Protein AF-A0A843W348-F1 (afdb_monomer_lite)

Secondary structure (DSSP, 8-state):
-------------SSSTTSTTSSTT-PPPP----PPPPPPP-HHHHHHHHHHHHHHHHHHHHHHHHHHHHHHHHHHHHHHHHHS-HHHHHHHHHH--SSHHHHHHHHHHHHHHHHHHHHHHHHHHHS---------------PPP-----------------------------------

Organism: Colocasia esculenta (NCBI:txid4460)

Sequence (180 aa):
MASRGRRGGAPAREDEARRDVWAEQQAPAPPGPVLPPPPPVDYGVFMQGLVQAMQMQAHTQAALQAQLEAQDERRKTKKFVMGLKPALRTRLVAFDPHMLDEALSAACRQEGEMEQYLEEKKASQKRPAATFQRQDKKKTVYQTPQRSMTTSGRRPYWRNIRTSMRCQRRPMDANTNPSV

Foldseek 3Di:
DDDDDDDDDDDPDDPPPPPPVPPPPPDPDDPDPPDPDDDDDPVVVVVVVVVVVVVVVVVVVVVVVVVVVLVVQQVVLVVVLVPDDPVLSVVLVVVSDSGNVVSVVSSVVVVVVVVVVVVVVVVVVPPDPPPPPPPPDDDDDDDDDDDDDDPPDDDDPPDDDPDDDPPPPDPPPPDDDDDD

Radius of gyration: 38.89 Å; chains: 1; bounding box: 99×73×90 Å

Structure (mmCIF, N/CA/C/O backbone):
data_AF-A0A843W348-F1
#
_entry.id   AF-A0A843W348-F1
#
loop_
_atom_site.group_PDB
_atom_site.id
_atom_site.type_symbol
_atom_site.label_atom_id
_atom_site.label_alt_id
_atom_site.label_comp_id
_atom_site.label_asym_id
_atom_site.label_entity_id
_atom_site.label_seq_id
_atom_site.pdbx_PDB_ins_code
_atom_site.Cartn_x
_atom_site.Cartn_y
_atom_site.Cartn_z
_atom_site.occupancy
_atom_site.B_iso_or_equiv
_atom_site.auth_seq_id
_atom_site.auth_comp_id
_atom_site.auth_asym_id
_atom_site.auth_atom_id
_atom_site.pdbx_PDB_model_num
ATOM 1 N N . MET A 1 1 ? 22.906 -19.939 20.287 1.00 52.56 1 MET A N 1
ATOM 2 C CA . MET A 1 1 ? 24.115 -20.494 19.645 1.00 52.56 1 MET A CA 1
ATOM 3 C C . MET A 1 1 ? 23.738 -21.812 18.993 1.00 52.56 1 MET A C 1
ATOM 5 O O . MET A 1 1 ? 23.472 -22.765 19.706 1.00 52.56 1 MET A O 1
ATOM 9 N N . ALA A 1 2 ? 23.605 -21.842 17.668 1.00 54.06 2 ALA A N 1
ATOM 10 C CA . ALA A 1 2 ? 23.312 -23.064 16.925 1.00 54.06 2 ALA A CA 1
ATOM 11 C C . ALA A 1 2 ? 24.277 -23.143 15.742 1.00 54.06 2 ALA A C 1
ATOM 13 O O . ALA A 1 2 ? 24.133 -22.434 14.748 1.00 54.06 2 ALA A O 1
ATOM 14 N N . SER A 1 3 ? 25.294 -23.978 15.918 1.00 59.09 3 SER A N 1
ATOM 15 C CA . SER A 1 3 ? 26.291 -24.354 14.928 1.00 59.09 3 SER A CA 1
ATOM 16 C C . SER A 1 3 ? 25.613 -25.066 13.758 1.00 59.09 3 SER A C 1
ATOM 18 O O . SER A 1 3 ? 24.987 -26.109 13.949 1.00 59.09 3 SER A O 1
ATOM 20 N N . ARG A 1 4 ? 25.744 -24.538 12.538 1.00 61.66 4 ARG A N 1
ATOM 21 C CA . ARG A 1 4 ? 25.451 -25.294 11.314 1.00 61.66 4 ARG A CA 1
ATOM 22 C C . ARG A 1 4 ? 26.709 -25.367 10.469 1.00 61.66 4 ARG A C 1
ATOM 24 O O . ARG A 1 4 ? 27.314 -24.357 10.124 1.00 61.66 4 ARG A O 1
ATOM 31 N N . GLY A 1 5 ? 27.125 -26.613 10.277 1.00 59.16 5 GLY A N 1
ATOM 32 C CA . GLY A 1 5 ? 28.427 -27.004 9.784 1.00 59.16 5 GLY A CA 1
ATOM 33 C C . GLY A 1 5 ? 28.639 -26.708 8.308 1.00 59.16 5 GLY A C 1
ATOM 34 O O . GLY A 1 5 ? 27.729 -26.776 7.485 1.00 59.16 5 GLY A O 1
ATOM 35 N N . ARG A 1 6 ? 29.909 -26.441 8.011 1.00 54.94 6 ARG A N 1
ATOM 36 C CA . ARG A 1 6 ? 30.509 -26.517 6.686 1.00 54.94 6 ARG A CA 1
ATOM 37 C C . ARG A 1 6 ? 30.486 -27.973 6.200 1.00 54.94 6 ARG A C 1
ATOM 39 O O . ARG A 1 6 ? 31.017 -28.851 6.872 1.00 54.94 6 ARG A O 1
ATOM 46 N N . ARG A 1 7 ? 29.938 -28.204 5.010 1.00 59.25 7 ARG A N 1
ATOM 47 C CA . ARG A 1 7 ? 30.374 -29.249 4.067 1.00 59.25 7 ARG A CA 1
ATOM 48 C C . ARG A 1 7 ? 30.745 -28.467 2.802 1.00 59.25 7 ARG A C 1
ATOM 50 O O . ARG A 1 7 ? 29.914 -27.708 2.330 1.00 59.25 7 ARG A O 1
ATOM 57 N N . GLY A 1 8 ? 31.974 -28.446 2.294 1.00 54.59 8 GLY A N 1
ATOM 58 C CA . GLY A 1 8 ? 32.978 -29.504 2.305 1.00 54.59 8 GLY A CA 1
ATOM 59 C C . GLY A 1 8 ? 32.621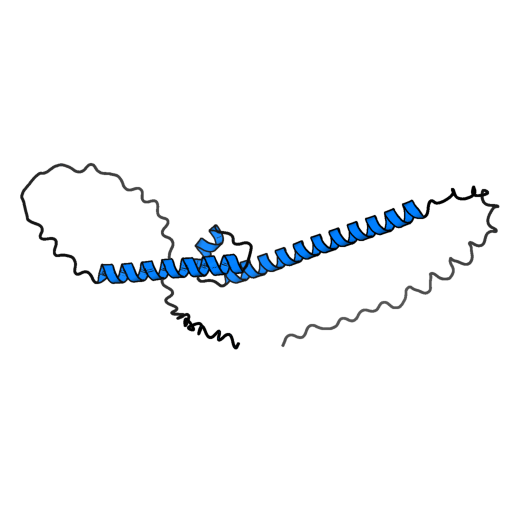 -30.500 1.209 1.00 54.59 8 GLY A C 1
ATOM 60 O O . GLY A 1 8 ? 31.971 -31.497 1.498 1.00 54.59 8 GLY A O 1
ATOM 61 N N . GLY A 1 9 ? 32.969 -30.180 -0.038 1.00 54.75 9 GLY A N 1
ATOM 62 C CA . GLY A 1 9 ? 32.680 -31.019 -1.199 1.00 54.75 9 GLY A CA 1
ATOM 63 C C . GLY A 1 9 ? 33.183 -30.384 -2.489 1.00 54.75 9 GLY A C 1
ATOM 64 O O . GLY A 1 9 ? 32.401 -29.819 -3.242 1.00 54.75 9 GLY A O 1
ATOM 65 N N . ALA A 1 10 ? 34.495 -30.444 -2.704 1.00 57.34 10 ALA A N 1
ATOM 66 C CA . ALA A 1 10 ? 35.102 -30.217 -4.008 1.00 57.34 10 ALA A CA 1
ATOM 67 C C . ALA A 1 10 ? 35.166 -31.555 -4.761 1.00 57.34 10 ALA A C 1
ATOM 69 O O . ALA A 1 10 ? 35.701 -32.513 -4.201 1.00 57.34 10 ALA A O 1
ATOM 70 N N . PRO A 1 11 ? 34.703 -31.630 -6.017 1.00 58.22 11 PRO A N 1
ATOM 71 C CA . PRO A 1 11 ? 35.215 -32.598 -6.969 1.00 58.22 11 PRO A CA 1
ATOM 72 C C . PRO A 1 11 ? 36.135 -31.876 -7.959 1.00 58.22 11 PRO A C 1
ATOM 74 O O . PRO A 1 11 ? 35.709 -31.344 -8.978 1.00 58.22 11 PRO A O 1
ATOM 77 N N . ALA A 1 12 ? 37.423 -31.846 -7.626 1.00 58.12 12 ALA A N 1
ATOM 78 C CA . ALA A 1 12 ? 38.488 -31.521 -8.562 1.00 58.12 12 ALA A CA 1
ATOM 79 C C . ALA A 1 12 ? 38.948 -32.827 -9.220 1.00 58.12 12 ALA A C 1
ATOM 81 O O . ALA A 1 12 ? 39.843 -33.464 -8.668 1.00 58.12 12 ALA A O 1
ATOM 82 N N . ARG A 1 13 ? 38.313 -33.281 -10.320 1.00 58.69 13 ARG A N 1
ATOM 83 C CA . ARG A 1 13 ? 38.908 -34.344 -11.165 1.00 58.69 13 ARG A CA 1
ATOM 84 C C . ARG A 1 13 ? 38.283 -34.666 -12.536 1.00 58.69 13 ARG A C 1
ATOM 86 O O . ARG A 1 13 ? 38.511 -35.766 -13.023 1.00 58.69 13 ARG A O 1
ATOM 93 N N . GLU A 1 14 ? 37.549 -33.764 -13.188 1.00 57.06 14 GLU A N 1
ATOM 94 C CA . GLU A 1 14 ? 36.945 -34.076 -14.508 1.00 57.06 14 GLU A CA 1
ATOM 95 C C . GLU A 1 14 ? 37.462 -33.226 -15.685 1.00 57.06 14 GLU A C 1
ATOM 97 O O . GLU A 1 14 ? 36.972 -33.366 -16.801 1.00 57.06 14 GLU A O 1
ATOM 102 N N . ASP A 1 15 ? 38.487 -32.390 -15.488 1.00 53.38 15 ASP A N 1
ATOM 103 C CA . ASP A 1 15 ? 38.934 -31.426 -16.515 1.00 53.38 15 ASP A CA 1
ATOM 104 C C . ASP A 1 15 ? 40.069 -31.924 -17.437 1.00 53.38 15 ASP A C 1
ATOM 106 O O . ASP A 1 15 ? 40.563 -31.186 -18.285 1.00 53.38 15 ASP A O 1
ATOM 110 N N . GLU A 1 16 ? 40.509 -33.179 -17.305 1.00 55.81 16 GLU A N 1
ATOM 111 C CA . GLU A 1 16 ? 41.681 -33.672 -18.056 1.00 55.81 16 GLU A CA 1
ATOM 112 C C . GLU A 1 16 ? 41.331 -34.509 -19.295 1.00 55.81 16 GLU A C 1
ATOM 114 O O . GLU A 1 16 ? 42.143 -34.618 -20.206 1.00 55.81 16 GLU A O 1
ATOM 119 N N . ALA A 1 17 ? 40.098 -35.009 -19.417 1.00 55.44 17 ALA A N 1
ATOM 120 C CA . ALA A 1 17 ? 39.685 -35.835 -20.561 1.00 55.44 17 ALA A CA 1
ATOM 121 C C . ALA A 1 17 ? 39.175 -35.030 -21.776 1.00 55.44 17 ALA A C 1
ATOM 123 O O . ALA A 1 17 ? 38.783 -35.610 -22.787 1.00 55.44 17 ALA A O 1
ATOM 124 N N . ARG A 1 18 ? 39.141 -33.691 -21.700 1.00 55.81 18 ARG A N 1
ATOM 125 C CA . ARG A 1 18 ? 38.550 -32.836 -22.749 1.00 55.81 18 ARG A CA 1
ATOM 126 C C . ARG A 1 18 ? 39.559 -32.224 -23.721 1.00 55.81 18 ARG A C 1
ATOM 128 O O . ARG A 1 18 ? 39.140 -31.559 -24.666 1.00 55.81 18 ARG A O 1
ATOM 135 N N . ARG A 1 19 ? 40.865 -32.423 -23.505 1.00 57.34 19 ARG A N 1
ATOM 136 C CA . ARG A 1 19 ? 41.917 -31.818 -24.342 1.00 57.34 19 ARG A CA 1
ATOM 137 C C . ARG A 1 19 ? 42.265 -32.619 -25.597 1.00 57.34 19 ARG A C 1
ATOM 139 O O . ARG A 1 19 ? 42.648 -32.004 -26.587 1.00 57.34 19 ARG A O 1
ATOM 146 N N . ASP A 1 20 ? 42.024 -33.926 -25.618 1.00 53.09 20 ASP A N 1
ATOM 147 C CA . ASP A 1 20 ? 42.465 -34.772 -26.740 1.00 53.09 20 ASP A CA 1
ATOM 148 C C . ASP A 1 20 ? 41.456 -34.864 -27.899 1.00 53.09 20 ASP A C 1
ATOM 150 O O . ASP A 1 20 ? 41.778 -35.378 -28.965 1.00 53.09 20 ASP A O 1
ATOM 154 N N . VAL A 1 21 ? 40.251 -34.296 -27.757 1.00 55.62 21 VAL A N 1
ATOM 155 C CA . VAL A 1 21 ? 39.226 -34.298 -28.827 1.00 55.62 21 VAL A CA 1
ATOM 156 C C . VAL A 1 21 ? 39.414 -33.140 -29.824 1.00 55.62 21 VAL A C 1
ATOM 158 O O . VAL A 1 21 ? 38.794 -33.116 -30.882 1.00 55.62 21 VAL A O 1
ATOM 161 N N . TRP A 1 22 ? 40.274 -32.162 -29.523 1.00 59.84 22 TRP A N 1
ATOM 162 C CA . TRP A 1 22 ? 40.470 -30.978 -30.376 1.00 59.84 22 TRP A CA 1
ATOM 163 C C . TRP A 1 22 ? 41.559 -31.126 -31.444 1.00 59.84 22 TRP A C 1
ATOM 165 O O . TRP A 1 22 ? 41.649 -30.281 -32.333 1.00 59.84 22 TRP A O 1
ATOM 175 N N . ALA A 1 23 ? 42.369 -32.186 -31.392 1.00 57.28 23 ALA A N 1
ATOM 176 C CA . ALA A 1 23 ? 43.456 -32.385 -32.350 1.00 57.28 23 ALA A CA 1
ATOM 177 C C . ALA A 1 23 ? 43.002 -33.053 -33.664 1.00 57.28 23 ALA A C 1
ATOM 179 O O . ALA A 1 23 ? 43.647 -32.870 -34.693 1.00 57.28 23 ALA A O 1
ATOM 180 N N . GLU A 1 24 ? 41.868 -33.760 -33.671 1.00 55.03 24 GLU A N 1
ATOM 181 C CA . GLU A 1 24 ? 41.428 -34.584 -34.810 1.00 55.03 24 GLU A CA 1
ATOM 182 C C . GLU A 1 24 ? 40.286 -33.948 -35.619 1.00 55.03 24 GLU A C 1
ATOM 184 O O . GLU A 1 24 ? 39.352 -34.609 -36.071 1.00 55.03 24 GLU A O 1
ATOM 189 N N . GLN A 1 25 ? 40.319 -32.622 -35.779 1.00 57.59 25 GLN A N 1
ATOM 190 C CA . GLN A 1 25 ? 39.334 -31.923 -36.615 1.00 57.59 25 GLN A CA 1
ATOM 191 C C . GLN A 1 25 ? 39.902 -30.750 -37.422 1.00 57.59 25 GLN A C 1
ATOM 193 O O . GLN A 1 25 ? 39.148 -29.946 -37.964 1.00 57.59 25 GLN A O 1
ATOM 198 N N . GLN A 1 26 ? 41.227 -30.683 -37.587 1.00 60.28 26 GLN A N 1
ATOM 199 C CA . GLN A 1 26 ? 41.849 -29.858 -38.627 1.00 60.28 26 GLN A CA 1
ATOM 200 C C . GLN A 1 26 ? 41.923 -30.639 -39.944 1.00 60.28 26 GLN A C 1
ATOM 202 O O . GLN A 1 26 ? 42.994 -30.954 -40.455 1.00 60.28 26 GLN A O 1
ATOM 207 N N . ALA A 1 27 ? 40.756 -30.956 -40.505 1.00 68.25 27 ALA A N 1
ATOM 208 C CA . ALA A 1 27 ? 40.664 -31.193 -41.938 1.00 68.25 27 ALA A CA 1
ATOM 209 C C . ALA A 1 27 ? 40.804 -29.835 -42.658 1.00 68.25 27 ALA A C 1
ATOM 211 O O . ALA A 1 27 ? 40.279 -28.834 -42.158 1.00 68.25 27 ALA A O 1
ATOM 212 N N . PRO A 1 28 ? 41.494 -29.755 -43.810 1.00 69.56 28 PRO A N 1
ATOM 213 C CA . PRO A 1 28 ? 41.544 -28.531 -44.601 1.00 69.56 28 PRO A CA 1
ATOM 214 C C . PRO A 1 28 ? 40.115 -28.115 -44.959 1.00 69.56 28 PRO A C 1
ATOM 216 O O . PRO A 1 28 ? 39.364 -28.897 -45.545 1.00 69.56 28 PRO A O 1
ATOM 219 N N . ALA A 1 29 ? 39.727 -26.905 -44.548 1.00 68.25 29 ALA A N 1
ATOM 220 C CA . ALA A 1 29 ? 38.386 -26.391 -44.776 1.00 68.25 29 ALA A CA 1
ATOM 221 C C . ALA A 1 29 ? 38.067 -26.458 -46.281 1.00 68.25 29 ALA A C 1
ATOM 223 O O . ALA A 1 29 ? 38.870 -25.971 -47.086 1.00 68.25 29 ALA A O 1
ATOM 224 N N . PRO A 1 30 ? 36.930 -27.057 -46.688 1.00 77.06 30 PRO A N 1
ATOM 225 C CA . PRO A 1 30 ? 36.501 -26.979 -48.075 1.00 77.06 30 PRO A CA 1
ATOM 226 C C . PRO A 1 30 ? 36.397 -25.498 -48.469 1.00 77.06 30 PRO A C 1
ATOM 228 O O . PRO A 1 30 ? 36.036 -24.683 -47.614 1.00 77.06 30 PRO A O 1
ATOM 231 N N . PRO A 1 31 ? 36.717 -25.122 -49.722 1.00 74.06 31 PRO A N 1
ATOM 232 C CA . PRO A 1 31 ? 36.562 -23.751 -50.191 1.00 74.06 31 PRO A CA 1
ATOM 233 C C . PRO A 1 31 ? 35.112 -23.326 -49.955 1.00 74.06 31 PRO A C 1
ATOM 235 O O . PRO A 1 31 ? 34.186 -23.814 -50.604 1.00 74.06 31 PRO A O 1
ATOM 238 N N . GLY A 1 32 ? 34.923 -22.496 -48.929 1.00 72.25 32 GLY A N 1
ATOM 239 C CA . GLY A 1 32 ? 33.607 -22.094 -48.469 1.00 72.25 32 GLY A CA 1
ATOM 240 C C . GLY A 1 32 ? 32.887 -21.300 -49.557 1.00 72.25 32 GLY A C 1
ATOM 241 O O . GLY A 1 32 ? 33.544 -20.619 -50.350 1.00 72.25 32 GLY A O 1
ATOM 242 N N . PRO A 1 33 ? 31.547 -21.372 -49.616 1.00 77.25 33 PRO A N 1
ATOM 243 C CA . PRO A 1 33 ? 30.770 -20.545 -50.526 1.00 77.25 33 PRO A CA 1
ATOM 244 C C . PRO A 1 33 ? 31.171 -19.079 -50.345 1.00 77.25 33 PRO A C 1
ATOM 246 O O . PRO A 1 33 ? 31.220 -18.575 -49.222 1.00 77.25 33 PRO A O 1
ATOM 249 N N . VAL A 1 34 ? 31.488 -18.419 -51.460 1.00 76.38 34 VAL A N 1
ATOM 250 C CA . VAL A 1 34 ? 31.827 -16.995 -51.501 1.00 76.38 34 VAL A CA 1
ATOM 251 C C . VAL A 1 34 ? 30.630 -16.232 -50.942 1.00 76.38 34 VAL A C 1
ATOM 253 O O . VAL A 1 34 ? 29.590 -16.130 -51.592 1.00 76.38 34 VAL A O 1
ATOM 256 N N . LEU A 1 35 ? 30.749 -15.773 -49.696 1.00 77.44 35 LEU A N 1
ATOM 257 C CA . LEU A 1 35 ? 29.701 -15.007 -49.036 1.00 77.44 35 LEU A CA 1
ATOM 258 C C . LEU A 1 35 ? 29.470 -13.718 -49.835 1.00 77.44 35 LEU A C 1
ATOM 260 O O . LEU A 1 35 ? 30.443 -13.028 -50.162 1.00 77.44 35 LEU A O 1
ATOM 264 N N . PRO A 1 36 ? 28.211 -13.386 -50.170 1.00 83.06 36 PRO A N 1
ATOM 265 C CA . PRO A 1 36 ? 27.909 -12.122 -50.819 1.00 83.06 36 PRO A CA 1
ATOM 266 C C . PRO A 1 36 ? 28.381 -10.959 -49.933 1.00 83.06 36 PRO A C 1
ATOM 268 O O . PRO A 1 36 ? 28.364 -11.080 -48.702 1.00 83.06 36 PRO A O 1
ATOM 271 N N . PRO A 1 37 ? 28.806 -9.833 -50.535 1.00 83.56 37 PRO A N 1
ATOM 272 C CA . PRO A 1 37 ? 29.199 -8.659 -49.772 1.00 83.56 37 PRO A CA 1
ATOM 273 C C . PRO A 1 37 ? 28.034 -8.225 -48.871 1.00 83.56 37 PRO A C 1
ATOM 275 O O . PRO A 1 37 ? 26.878 -8.264 -49.309 1.00 83.56 37 PRO A O 1
ATOM 278 N N . PRO A 1 38 ? 28.308 -7.842 -47.612 1.00 81.81 38 PRO A N 1
ATOM 279 C CA . PRO A 1 38 ? 27.259 -7.427 -46.699 1.00 81.81 38 PRO A CA 1
ATOM 280 C C . PRO A 1 38 ? 26.506 -6.225 -47.287 1.00 81.81 38 PRO A C 1
ATOM 282 O O . PRO A 1 38 ? 27.126 -5.354 -47.907 1.00 81.81 38 PRO A O 1
ATOM 285 N N . PRO A 1 39 ? 25.176 -6.164 -47.109 1.00 86.62 39 PRO A N 1
ATOM 286 C CA . PRO A 1 39 ? 24.404 -5.016 -47.553 1.00 86.62 39 PRO A CA 1
ATOM 287 C C . PRO A 1 39 ? 24.899 -3.740 -46.848 1.00 86.62 39 PRO A C 1
ATOM 289 O O . PRO A 1 39 ? 25.359 -3.814 -45.704 1.00 86.62 39 PRO A O 1
ATOM 292 N N . PRO A 1 40 ? 24.805 -2.567 -47.500 1.00 87.94 40 PRO A N 1
ATOM 293 C CA . PRO A 1 40 ? 25.156 -1.301 -46.871 1.00 87.94 40 PRO A CA 1
ATOM 294 C C . PRO A 1 40 ? 24.283 -1.088 -45.629 1.00 87.94 40 PRO A C 1
ATOM 296 O O . PRO A 1 40 ? 23.054 -1.095 -45.706 1.00 87.94 40 PRO A O 1
ATOM 299 N N . VAL A 1 41 ? 24.929 -0.938 -44.474 1.00 88.06 41 VAL A N 1
ATOM 300 C CA . VAL A 1 41 ? 24.252 -0.722 -43.193 1.00 88.06 41 VAL A CA 1
ATOM 301 C C . VAL A 1 41 ? 23.993 0.771 -43.025 1.00 88.06 41 VAL A C 1
ATOM 303 O O . VAL A 1 41 ? 24.929 1.570 -43.038 1.00 88.06 41 VAL A O 1
ATOM 306 N N . ASP A 1 42 ? 22.730 1.152 -42.833 1.00 92.31 42 ASP A N 1
ATOM 307 C CA . ASP A 1 42 ? 22.383 2.504 -42.400 1.00 92.31 42 ASP A CA 1
ATOM 308 C C . ASP A 1 42 ? 22.651 2.635 -40.894 1.00 92.31 42 ASP A C 1
ATOM 310 O O . ASP A 1 42 ? 21.861 2.219 -40.038 1.00 92.31 42 ASP A O 1
ATOM 314 N N . TYR A 1 43 ? 23.813 3.200 -40.571 1.00 91.69 43 TYR A N 1
ATOM 315 C CA . TYR A 1 43 ? 24.244 3.426 -39.195 1.00 91.69 43 TYR A CA 1
ATOM 316 C C . TYR A 1 43 ? 23.276 4.319 -38.404 1.00 91.69 43 TYR A C 1
ATOM 318 O O . TYR A 1 43 ? 23.192 4.172 -37.185 1.00 91.69 43 TYR A O 1
ATOM 326 N N . GLY A 1 44 ? 22.521 5.208 -39.061 1.00 94.44 44 GLY A N 1
ATOM 327 C CA . GLY A 1 44 ? 21.541 6.067 -38.397 1.00 94.44 44 GLY A CA 1
ATOM 328 C C . GLY A 1 44 ? 20.388 5.258 -37.810 1.00 94.44 44 GLY A C 1
ATOM 329 O O . GLY A 1 44 ? 20.083 5.377 -36.621 1.00 94.44 44 GLY A O 1
ATOM 330 N N . VAL A 1 45 ? 19.812 4.364 -38.617 1.00 94.44 45 VAL A N 1
ATOM 331 C CA . VAL A 1 45 ? 18.734 3.455 -38.190 1.00 94.44 45 VAL A CA 1
ATOM 332 C C . VAL A 1 45 ? 19.228 2.496 -37.108 1.00 94.44 45 VAL A C 1
ATOM 334 O O . VAL A 1 45 ? 18.536 2.261 -36.117 1.00 94.44 45 VAL A O 1
ATOM 337 N N . PHE A 1 46 ? 20.450 1.979 -37.253 1.00 94.31 46 PHE A N 1
ATOM 338 C CA . PHE A 1 46 ? 21.044 1.095 -36.253 1.00 94.31 46 PHE A CA 1
ATOM 339 C C . PHE A 1 46 ? 21.212 1.785 -34.890 1.00 94.31 46 PHE A C 1
ATOM 341 O O . PHE A 1 46 ? 20.769 1.254 -33.870 1.00 94.31 46 PHE A O 1
ATOM 348 N N . MET A 1 47 ? 21.801 2.984 -34.858 1.00 96.81 47 MET A N 1
ATOM 349 C CA . MET A 1 47 ? 22.002 3.731 -33.611 1.00 96.81 47 MET A CA 1
ATOM 350 C C . MET A 1 47 ? 20.673 4.136 -32.969 1.00 96.81 47 MET A C 1
ATOM 352 O O . MET A 1 47 ? 20.529 4.047 -31.749 1.00 96.81 47 MET A O 1
ATOM 356 N N . GLN A 1 48 ? 19.678 4.514 -33.776 1.00 95.62 48 GLN A N 1
ATOM 357 C CA . GLN A 1 48 ? 18.326 4.773 -33.285 1.00 95.62 48 GLN A CA 1
ATOM 358 C C . GLN A 1 48 ? 17.720 3.523 -32.628 1.00 95.62 48 GLN A C 1
ATOM 360 O O . GLN A 1 48 ? 17.168 3.614 -31.529 1.00 95.62 48 GLN A O 1
ATOM 365 N N . GLY A 1 49 ? 17.884 2.353 -33.253 1.00 96.69 49 GLY A N 1
ATOM 366 C CA . GLY A 1 49 ? 17.450 1.071 -32.700 1.00 96.69 49 GLY A CA 1
ATOM 367 C C . GLY A 1 49 ? 18.125 0.737 -31.367 1.00 96.69 49 GLY A C 1
ATOM 368 O O . GLY A 1 49 ? 17.449 0.309 -30.433 1.00 96.69 49 GLY A O 1
ATOM 369 N N . LEU A 1 50 ? 19.431 0.998 -31.233 1.00 97.06 50 LEU A N 1
ATOM 370 C CA . LEU A 1 50 ? 20.155 0.797 -29.972 1.00 97.06 50 LEU A CA 1
ATOM 371 C C . LEU A 1 50 ? 19.631 1.696 -28.846 1.00 97.06 50 LEU A C 1
ATOM 373 O O . LEU A 1 50 ? 19.399 1.216 -27.735 1.00 97.06 50 LEU A O 1
ATOM 377 N N . VAL A 1 51 ? 19.410 2.985 -29.122 1.00 97.56 51 VAL A N 1
ATOM 378 C CA . VAL A 1 51 ? 18.855 3.920 -28.129 1.00 97.56 51 VAL A CA 1
ATOM 379 C C . VAL A 1 51 ? 17.457 3.479 -27.701 1.00 97.56 51 VAL A C 1
ATOM 381 O O . VAL A 1 51 ? 17.159 3.459 -26.506 1.00 97.56 51 VAL A O 1
ATOM 384 N N . GLN A 1 52 ? 16.615 3.072 -28.652 1.00 97.50 52 GLN A N 1
ATOM 385 C CA . GLN A 1 52 ? 15.267 2.592 -28.361 1.00 97.50 52 GLN A CA 1
ATOM 386 C C . GLN A 1 52 ? 15.283 1.304 -27.526 1.00 97.50 52 GLN A C 1
ATOM 388 O O . GLN A 1 52 ? 14.547 1.200 -26.543 1.00 97.50 52 GLN A O 1
ATOM 393 N N . ALA A 1 53 ? 16.149 0.345 -27.864 1.00 96.75 53 ALA A N 1
ATOM 394 C CA . ALA A 1 53 ? 16.308 -0.890 -27.102 1.00 96.75 53 ALA A CA 1
ATOM 395 C C . ALA A 1 53 ? 16.766 -0.609 -25.662 1.00 96.75 53 ALA A C 1
ATOM 397 O O . ALA A 1 53 ? 16.208 -1.167 -24.716 1.00 96.75 53 ALA A O 1
ATOM 398 N N . MET A 1 54 ? 17.722 0.306 -25.481 1.00 97.75 54 MET A N 1
ATOM 399 C CA . MET A 1 54 ? 18.210 0.706 -24.160 1.00 97.75 54 MET A CA 1
ATOM 400 C C . MET A 1 54 ? 17.123 1.397 -23.329 1.00 97.75 54 MET A C 1
ATOM 402 O O . MET A 1 54 ? 16.963 1.083 -22.150 1.00 97.75 54 MET A O 1
ATOM 406 N N . GLN A 1 55 ? 16.341 2.300 -23.929 1.00 97.44 55 GLN A N 1
ATOM 407 C CA . GLN A 1 55 ? 15.212 2.942 -23.247 1.00 97.44 55 GLN A CA 1
ATOM 408 C C . GLN A 1 55 ? 14.162 1.915 -22.824 1.00 97.44 55 GLN A C 1
ATOM 410 O O . GLN A 1 55 ? 13.710 1.924 -21.679 1.00 97.44 55 GLN A O 1
ATOM 415 N N . MET A 1 56 ? 13.811 0.988 -23.715 1.00 97.75 56 MET A N 1
ATOM 416 C CA . MET A 1 56 ? 12.869 -0.082 -23.402 1.00 97.75 56 MET A CA 1
ATOM 417 C C . MET A 1 56 ? 13.385 -0.949 -22.246 1.00 97.75 56 MET A C 1
ATOM 419 O O . MET A 1 56 ? 12.644 -1.223 -21.302 1.00 97.75 56 MET A O 1
ATOM 423 N N . GLN A 1 57 ? 14.671 -1.310 -22.259 1.00 97.38 57 GLN A N 1
ATOM 424 C CA . GLN A 1 57 ? 15.292 -2.055 -21.167 1.00 97.38 57 GLN A CA 1
ATOM 425 C C . GLN A 1 57 ? 15.244 -1.273 -19.845 1.00 97.38 57 GLN A C 1
ATOM 427 O O . GLN A 1 57 ? 14.833 -1.833 -18.827 1.00 97.38 57 GLN A O 1
ATOM 432 N N . ALA A 1 58 ? 15.581 0.018 -19.848 1.00 97.12 58 ALA A N 1
ATOM 433 C CA . ALA A 1 58 ? 15.511 0.863 -18.656 1.00 97.12 58 ALA A CA 1
ATOM 434 C C . ALA A 1 58 ? 14.083 0.934 -18.083 1.00 97.12 58 ALA A C 1
ATOM 436 O O . ALA A 1 58 ? 13.890 0.767 -16.878 1.00 97.12 58 ALA A O 1
ATOM 437 N N . HIS A 1 59 ? 13.069 1.086 -18.940 1.00 97.50 59 HIS A N 1
ATOM 438 C CA . HIS A 1 59 ? 11.668 1.074 -18.516 1.00 97.50 59 HIS A CA 1
ATOM 439 C C . HIS A 1 59 ? 11.251 -0.263 -17.898 1.00 97.50 59 HIS A C 1
ATOM 441 O O . HIS A 1 59 ? 10.586 -0.276 -16.861 1.00 97.50 59 HIS A O 1
ATOM 447 N N . THR A 1 60 ? 11.666 -1.390 -18.485 1.00 97.00 60 THR A N 1
ATOM 448 C CA . THR A 1 60 ? 11.358 -2.709 -17.910 1.00 97.00 60 THR A CA 1
ATOM 449 C C . THR A 1 60 ? 12.015 -2.912 -16.546 1.00 97.00 60 THR A C 1
ATOM 451 O O . THR A 1 60 ? 11.367 -3.420 -15.633 1.00 97.00 60 THR A O 1
ATOM 454 N N . GLN A 1 61 ? 13.260 -2.458 -16.363 1.00 96.81 61 GLN A N 1
ATOM 455 C CA . GLN A 1 61 ? 13.942 -2.545 -15.071 1.00 96.81 61 GLN A CA 1
ATOM 456 C C . GLN A 1 61 ? 13.258 -1.683 -14.006 1.00 96.81 61 GLN A C 1
ATOM 458 O O . GLN A 1 61 ? 13.002 -2.172 -12.906 1.00 96.81 61 GLN A O 1
ATOM 463 N N . ALA A 1 62 ? 12.884 -0.447 -14.344 1.00 97.12 62 ALA A N 1
ATOM 464 C CA . ALA A 1 62 ? 12.156 0.433 -13.433 1.00 97.12 62 ALA A CA 1
ATOM 465 C C . ALA A 1 62 ? 10.798 -0.163 -13.018 1.00 97.12 62 ALA A C 1
ATOM 467 O O . ALA A 1 62 ? 10.439 -0.136 -11.841 1.00 97.12 62 ALA A O 1
ATOM 468 N N . ALA A 1 63 ? 10.061 -0.761 -13.961 1.00 97.25 63 ALA A N 1
ATOM 469 C CA . ALA A 1 63 ? 8.784 -1.408 -13.670 1.00 97.25 63 ALA A CA 1
ATOM 470 C C . ALA A 1 63 ? 8.940 -2.606 -12.718 1.00 97.25 63 ALA A C 1
ATOM 472 O O . ALA A 1 63 ? 8.148 -2.763 -11.787 1.00 97.25 63 ALA A O 1
ATOM 473 N N . LEU A 1 64 ? 9.972 -3.434 -12.912 1.00 98.12 64 LEU A N 1
ATOM 474 C CA . LEU A 1 64 ? 10.266 -4.554 -12.014 1.00 98.12 64 LEU A CA 1
ATOM 475 C C . LEU A 1 64 ? 10.650 -4.073 -10.613 1.00 98.12 64 LEU A C 1
ATOM 477 O O . LEU A 1 64 ? 10.170 -4.628 -9.625 1.00 98.12 64 LEU A O 1
ATOM 481 N N . GLN A 1 65 ? 11.469 -3.025 -10.518 1.00 96.56 65 GLN A N 1
ATOM 482 C CA . GLN A 1 65 ? 11.848 -2.447 -9.233 1.00 96.56 65 GLN A CA 1
ATOM 483 C C . GLN A 1 65 ? 10.625 -1.913 -8.474 1.00 96.56 65 GLN A C 1
ATOM 485 O O . GLN A 1 65 ? 10.432 -2.264 -7.311 1.00 96.56 65 GLN A O 1
ATOM 490 N N . ALA A 1 66 ? 9.744 -1.168 -9.146 1.00 95.81 66 ALA A N 1
ATOM 491 C CA . ALA A 1 66 ? 8.513 -0.663 -8.541 1.00 95.81 66 ALA A CA 1
ATOM 492 C C . ALA A 1 66 ? 7.598 -1.797 -8.034 1.00 95.81 66 ALA A C 1
ATOM 494 O O . ALA A 1 66 ? 6.991 -1.688 -6.968 1.00 95.81 66 ALA A O 1
ATOM 495 N N . GLN A 1 67 ? 7.517 -2.921 -8.757 1.00 95.62 67 GLN A N 1
ATOM 496 C CA . GLN A 1 67 ? 6.749 -4.087 -8.305 1.00 95.62 67 GLN A CA 1
ATOM 497 C C . GLN A 1 67 ? 7.348 -4.747 -7.058 1.00 95.62 67 GLN A C 1
ATOM 499 O O . GLN A 1 67 ? 6.599 -5.182 -6.177 1.00 95.62 67 GLN A O 1
ATOM 504 N N . LEU A 1 68 ? 8.678 -4.832 -6.972 1.00 96.69 68 LEU A N 1
ATOM 505 C CA . LEU A 1 68 ? 9.366 -5.367 -5.796 1.00 96.69 68 LEU A CA 1
ATOM 506 C C . LEU A 1 68 ? 9.146 -4.471 -4.573 1.00 96.69 68 LEU A C 1
ATOM 508 O O . LEU A 1 68 ? 8.790 -4.973 -3.507 1.00 96.69 68 LEU A O 1
ATOM 512 N N . GLU A 1 69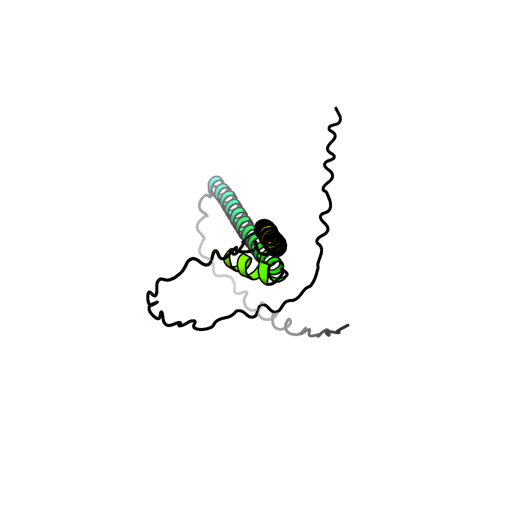 ? 9.267 -3.156 -4.745 1.00 96.00 69 GLU A N 1
ATOM 513 C CA . GLU A 1 69 ? 9.013 -2.177 -3.685 1.00 96.00 69 GLU A CA 1
ATOM 514 C C . GLU A 1 69 ? 7.565 -2.267 -3.180 1.00 96.00 69 GLU A C 1
ATOM 516 O O . GLU A 1 69 ? 7.337 -2.428 -1.978 1.00 96.00 69 GLU A O 1
ATOM 521 N N . ALA A 1 70 ? 6.583 -2.307 -4.087 1.00 95.00 70 ALA A N 1
ATOM 522 C CA . ALA A 1 70 ? 5.174 -2.465 -3.729 1.00 95.00 70 ALA A CA 1
ATOM 523 C C . ALA A 1 70 ? 4.883 -3.795 -2.999 1.00 95.00 70 ALA A C 1
ATOM 525 O O . ALA A 1 70 ? 4.069 -3.848 -2.071 1.00 95.00 70 ALA A O 1
ATOM 526 N N . GLN A 1 71 ? 5.543 -4.894 -3.385 1.00 95.38 71 GLN A N 1
ATOM 527 C CA . GLN A 1 71 ? 5.442 -6.174 -2.673 1.00 95.38 71 GLN A CA 1
ATOM 528 C C . GLN A 1 71 ? 6.005 -6.090 -1.253 1.00 95.38 71 GLN A C 1
ATOM 530 O O . GLN A 1 71 ? 5.394 -6.614 -0.312 1.00 95.38 71 GLN A O 1
ATOM 535 N N . ASP A 1 72 ? 7.157 -5.450 -1.084 1.00 96.75 72 ASP A N 1
ATOM 536 C CA . ASP A 1 72 ? 7.784 -5.291 0.221 1.00 96.75 72 ASP A CA 1
ATOM 537 C C . ASP A 1 72 ? 6.959 -4.396 1.143 1.00 96.75 72 ASP A C 1
ATOM 539 O O . ASP A 1 72 ? 6.798 -4.722 2.325 1.00 96.75 72 ASP A O 1
ATOM 543 N N . GLU A 1 73 ? 6.356 -3.329 0.620 1.00 96.12 73 GLU A N 1
ATOM 544 C CA . GLU A 1 73 ? 5.399 -2.517 1.370 1.00 96.12 73 GLU A CA 1
ATOM 545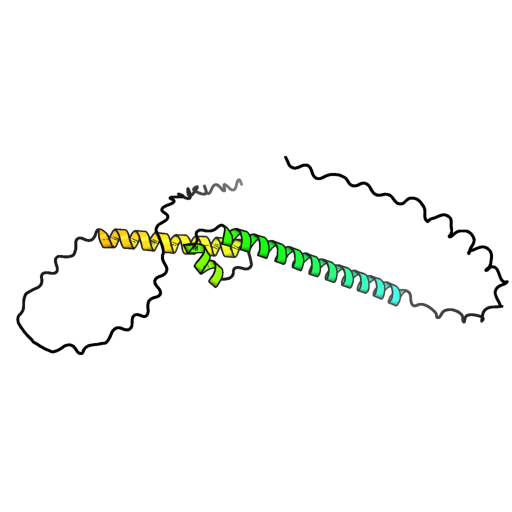 C C . GLU A 1 73 ? 4.189 -3.330 1.818 1.00 96.12 73 GLU A C 1
ATOM 547 O O . GLU A 1 73 ? 3.896 -3.366 3.013 1.00 96.12 73 GLU A O 1
ATOM 552 N N . ARG A 1 74 ? 3.558 -4.100 0.924 1.00 96.25 74 ARG A N 1
ATOM 553 C CA . ARG A 1 74 ? 2.442 -4.986 1.301 1.00 96.25 74 ARG A CA 1
ATOM 554 C C . ARG A 1 74 ? 2.825 -5.958 2.419 1.00 96.25 74 ARG A C 1
ATOM 556 O O . ARG A 1 74 ? 2.042 -6.195 3.344 1.00 96.25 74 ARG A O 1
ATOM 563 N N . ARG A 1 75 ? 4.040 -6.516 2.387 1.00 96.94 75 ARG A N 1
ATOM 564 C CA . ARG A 1 75 ? 4.550 -7.400 3.454 1.00 96.94 75 ARG A CA 1
ATOM 565 C C . ARG A 1 75 ? 4.733 -6.651 4.773 1.00 96.94 75 ARG A C 1
ATOM 567 O O . ARG A 1 75 ? 4.383 -7.201 5.822 1.00 96.94 75 ARG A O 1
ATOM 574 N N . LYS A 1 76 ? 5.265 -5.425 4.742 1.00 97.69 76 LYS A N 1
ATOM 575 C CA . LYS A 1 76 ? 5.409 -4.557 5.925 1.00 97.69 76 LYS A CA 1
ATOM 576 C C . LYS A 1 76 ? 4.041 -4.212 6.513 1.00 97.69 76 LYS A C 1
ATOM 578 O O . LYS A 1 76 ? 3.832 -4.442 7.704 1.00 97.69 76 LYS A O 1
ATOM 583 N N . THR A 1 77 ? 3.093 -3.785 5.683 1.00 97.62 77 THR A N 1
ATOM 584 C CA . THR A 1 77 ? 1.715 -3.467 6.076 1.00 97.62 77 THR A CA 1
ATOM 585 C C . THR A 1 77 ? 1.029 -4.669 6.717 1.00 97.62 77 THR A C 1
ATOM 587 O O . THR A 1 77 ? 0.480 -4.566 7.813 1.00 97.62 77 THR A O 1
ATOM 590 N N . LYS A 1 78 ? 1.147 -5.861 6.120 1.00 97.19 78 LYS A N 1
ATOM 591 C CA . LYS A 1 78 ? 0.586 -7.089 6.700 1.00 97.19 78 LYS A CA 1
ATOM 592 C C . LYS A 1 78 ? 1.200 -7.423 8.060 1.00 97.19 78 LYS A C 1
ATOM 594 O O . LYS A 1 78 ? 0.466 -7.762 8.988 1.00 97.19 78 LYS A O 1
ATOM 599 N N . LYS A 1 79 ? 2.526 -7.317 8.212 1.00 97.69 79 LYS A N 1
ATOM 600 C CA . LYS A 1 79 ? 3.201 -7.519 9.509 1.00 97.69 79 LYS A CA 1
ATOM 601 C C . LYS A 1 79 ? 2.715 -6.513 10.554 1.00 97.69 79 LYS A C 1
ATOM 603 O O . LYS A 1 79 ? 2.427 -6.920 11.677 1.00 97.69 79 LYS A O 1
ATOM 608 N N . PHE A 1 80 ? 2.571 -5.245 10.170 1.00 98.00 80 PHE A N 1
ATOM 609 C CA . PHE A 1 80 ? 2.023 -4.196 11.025 1.00 98.00 80 PHE A CA 1
ATOM 610 C C . PHE A 1 80 ? 0.605 -4.547 11.497 1.00 98.00 80 PHE A C 1
ATOM 612 O O . PHE A 1 80 ? 0.380 -4.663 12.699 1.00 98.00 80 PHE A O 1
ATOM 619 N N . VAL A 1 81 ? -0.319 -4.839 10.573 1.00 97.25 81 VAL A N 1
ATOM 620 C CA . VAL A 1 81 ? -1.710 -5.211 10.893 1.00 97.25 81 VAL A CA 1
ATOM 621 C C . VAL A 1 81 ? -1.773 -6.447 11.797 1.00 97.25 81 VAL A C 1
ATOM 623 O O . VAL A 1 81 ? -2.585 -6.504 12.724 1.00 97.25 81 VAL A O 1
ATOM 626 N N . MET A 1 82 ? -0.902 -7.435 11.578 1.00 96.38 82 MET A N 1
ATOM 627 C CA . MET A 1 82 ? -0.854 -8.645 12.405 1.00 96.38 82 MET A CA 1
ATOM 628 C C . MET A 1 82 ? -0.375 -8.386 13.837 1.00 96.38 82 MET A C 1
ATOM 630 O O . MET A 1 82 ? -0.811 -9.106 14.738 1.00 96.38 82 MET A O 1
ATOM 634 N N . GLY A 1 83 ? 0.458 -7.362 14.046 1.00 96.69 83 GLY A N 1
ATOM 635 C CA . GLY A 1 83 ? 0.937 -6.924 15.359 1.00 96.69 83 GLY A CA 1
ATOM 636 C C . GLY A 1 83 ? -0.058 -6.073 16.160 1.00 96.69 83 GLY A C 1
ATOM 637 O O . GLY A 1 83 ? 0.177 -5.818 17.340 1.00 96.69 83 GLY A O 1
ATOM 638 N N . LEU A 1 84 ? -1.173 -5.641 15.561 1.00 96.44 84 LEU A N 1
ATOM 639 C CA . LEU A 1 84 ? -2.184 -4.828 16.242 1.00 96.44 84 LEU A CA 1
ATOM 640 C C . LEU A 1 84 ? -3.080 -5.645 17.185 1.00 96.44 84 LEU A C 1
ATOM 642 O O . LEU A 1 84 ? -3.231 -6.865 17.072 1.00 96.44 84 LEU A O 1
ATOM 646 N N . LYS A 1 85 ? -3.755 -4.933 18.101 1.00 95.75 85 LYS A N 1
ATOM 647 C CA . LYS A 1 85 ? -4.771 -5.501 19.004 1.00 95.75 85 LYS A CA 1
ATOM 648 C C . LYS A 1 85 ? -5.836 -6.259 18.181 1.00 95.75 85 LYS A C 1
ATOM 650 O O . LYS A 1 85 ? -6.314 -5.711 17.184 1.00 95.75 85 LYS A O 1
ATOM 655 N N . PRO A 1 86 ? -6.301 -7.456 18.600 1.00 96.06 86 PRO A N 1
ATOM 656 C CA . PRO A 1 86 ? -7.260 -8.254 17.822 1.00 96.06 86 PRO A CA 1
ATOM 657 C C . PRO A 1 86 ? -8.557 -7.520 17.437 1.00 96.06 86 PRO A C 1
ATOM 659 O O . PRO A 1 86 ? -9.092 -7.736 16.348 1.00 96.06 86 PRO A O 1
ATOM 662 N N . ALA A 1 87 ? -9.040 -6.623 18.305 1.00 92.62 87 ALA A N 1
ATOM 663 C CA . ALA A 1 87 ? -10.211 -5.786 18.040 1.00 92.62 87 ALA A CA 1
ATOM 664 C C . ALA A 1 87 ? -9.990 -4.815 16.867 1.00 92.62 87 ALA A C 1
ATOM 666 O O . ALA A 1 87 ? -10.882 -4.643 16.038 1.00 92.62 87 ALA A O 1
ATOM 667 N N . LEU A 1 88 ? -8.793 -4.223 16.767 1.00 95.69 88 LEU A N 1
ATOM 668 C CA . LEU A 1 88 ? -8.429 -3.337 15.660 1.00 95.69 88 LEU A CA 1
ATOM 669 C C . LEU A 1 88 ? -8.228 -4.133 14.373 1.00 95.69 88 LEU A C 1
ATOM 671 O O . LEU A 1 88 ? -8.846 -3.851 13.347 1.00 95.69 88 LEU A O 1
ATOM 675 N N . ARG A 1 89 ? -7.437 -5.201 14.483 1.00 96.62 89 ARG A N 1
ATOM 676 C CA . ARG A 1 89 ? -7.063 -6.101 13.395 1.00 96.62 89 ARG A CA 1
ATOM 677 C C . ARG A 1 89 ? -8.254 -6.630 12.606 1.00 96.62 89 ARG A C 1
ATOM 679 O O . ARG A 1 89 ? -8.206 -6.648 11.387 1.00 96.62 89 ARG A O 1
ATOM 686 N N . THR A 1 90 ? -9.325 -7.036 13.288 1.00 95.81 90 THR A N 1
ATOM 687 C CA . THR A 1 90 ? -10.512 -7.604 12.626 1.00 95.81 90 THR A CA 1
ATOM 688 C C . THR A 1 90 ? -11.162 -6.609 11.664 1.00 95.81 90 THR A C 1
ATOM 690 O O . THR A 1 90 ? -11.590 -7.010 10.588 1.00 95.81 90 THR A O 1
ATOM 693 N N . ARG A 1 91 ? -11.209 -5.314 12.011 1.00 94.50 91 ARG A N 1
ATOM 694 C CA . ARG A 1 91 ? -11.789 -4.309 11.107 1.00 94.50 91 ARG A CA 1
ATOM 695 C C . ARG A 1 91 ? -10.790 -3.854 10.037 1.00 94.50 91 ARG A C 1
ATOM 697 O O . ARG A 1 91 ? -11.182 -3.697 8.892 1.00 94.50 91 ARG A O 1
ATOM 704 N N . LEU A 1 92 ? -9.504 -3.733 10.377 1.00 95.62 92 LEU A N 1
ATOM 705 C CA . LEU A 1 92 ? -8.449 -3.393 9.410 1.00 95.62 92 LEU A CA 1
ATOM 706 C C . LEU A 1 92 ? -8.274 -4.457 8.320 1.00 95.62 92 LEU A C 1
ATOM 708 O O . LEU A 1 92 ? -8.035 -4.113 7.172 1.00 95.62 92 LEU A O 1
ATOM 712 N N . VAL A 1 93 ? -8.439 -5.741 8.651 1.00 94.12 93 VAL A N 1
ATOM 713 C CA . VAL A 1 93 ? -8.420 -6.827 7.656 1.00 94.12 93 VAL A CA 1
ATOM 714 C C . VAL A 1 93 ? -9.591 -6.717 6.675 1.00 94.12 93 VAL A C 1
ATOM 716 O O . VAL A 1 93 ? -9.432 -7.087 5.521 1.00 94.12 93 VAL A O 1
ATOM 719 N N . ALA A 1 94 ? -10.745 -6.193 7.101 1.00 92.94 94 ALA A N 1
ATOM 720 C CA . ALA A 1 94 ? -11.873 -5.956 6.198 1.00 92.94 94 ALA A CA 1
ATOM 721 C C . ALA A 1 94 ? -11.645 -4.752 5.266 1.00 92.94 94 ALA A C 1
ATOM 723 O O . ALA A 1 94 ? -12.254 -4.689 4.204 1.00 92.94 94 ALA A O 1
ATOM 724 N N . PHE A 1 95 ? -10.788 -3.812 5.671 1.00 93.06 95 PHE A N 1
ATOM 725 C CA . PHE A 1 95 ? -10.399 -2.653 4.868 1.00 93.06 95 PHE A CA 1
ATOM 726 C C . PHE A 1 95 ? -9.273 -2.976 3.866 1.00 93.06 95 PHE A C 1
ATOM 728 O O . PHE A 1 95 ? -9.222 -2.364 2.810 1.00 93.06 95 PHE A O 1
ATOM 735 N N . ASP A 1 96 ? -8.410 -3.948 4.188 1.00 93.62 96 ASP A N 1
ATOM 736 C CA . ASP A 1 96 ? -7.263 -4.410 3.382 1.00 93.62 96 ASP A CA 1
ATOM 737 C C . ASP A 1 96 ? -6.323 -3.283 2.893 1.00 93.62 96 ASP A C 1
ATOM 739 O O . ASP A 1 96 ? -6.157 -3.077 1.690 1.00 93.62 96 ASP A O 1
ATOM 743 N N . PRO A 1 97 ? -5.676 -2.537 3.813 1.00 94.75 97 PRO A N 1
ATOM 744 C CA . PRO A 1 97 ? -4.795 -1.437 3.434 1.00 94.75 97 PRO A CA 1
ATOM 745 C C . PRO A 1 97 ? -3.589 -1.948 2.636 1.00 94.75 97 PRO A C 1
ATOM 747 O O . PRO A 1 97 ? -2.922 -2.914 3.025 1.00 94.75 97 PRO A O 1
ATOM 750 N N . HIS A 1 98 ? -3.275 -1.274 1.531 1.00 93.62 98 HIS A N 1
ATOM 751 C CA . HIS A 1 98 ? -2.155 -1.662 0.670 1.00 93.62 98 HIS A CA 1
ATOM 752 C C . HIS A 1 98 ? -0.842 -0.990 1.081 1.00 93.62 98 HIS A C 1
ATOM 754 O O . HIS A 1 98 ? 0.222 -1.592 0.920 1.00 93.62 98 HIS A O 1
ATOM 760 N N . MET A 1 99 ? -0.922 0.200 1.680 1.00 96.56 99 MET A N 1
ATOM 761 C CA . MET A 1 99 ? 0.231 0.961 2.164 1.00 96.56 99 MET A CA 1
ATOM 762 C C . MET A 1 99 ? 0.275 1.023 3.692 1.00 96.56 99 MET A C 1
ATOM 764 O O . MET A 1 99 ? -0.748 0.935 4.378 1.00 96.56 99 MET A O 1
ATOM 768 N N . LEU A 1 100 ? 1.481 1.193 4.233 1.00 96.88 100 LEU A N 1
ATOM 769 C CA . LEU A 1 100 ? 1.691 1.234 5.679 1.00 96.88 100 LEU A CA 1
ATOM 770 C C . LEU A 1 100 ? 1.037 2.472 6.308 1.00 96.88 100 LEU A C 1
ATOM 772 O O . LEU A 1 100 ? 0.398 2.356 7.353 1.00 96.88 100 LEU A O 1
ATOM 776 N N . ASP A 1 101 ? 1.147 3.626 5.652 1.00 97.12 101 ASP A N 1
ATOM 777 C CA . ASP A 1 101 ? 0.589 4.894 6.136 1.00 97.12 101 ASP A CA 1
ATOM 778 C C . ASP A 1 101 ? -0.939 4.863 6.201 1.00 97.12 101 ASP A C 1
ATOM 780 O O . ASP A 1 101 ? -1.552 5.352 7.153 1.00 97.12 101 ASP A O 1
ATOM 784 N N . GLU A 1 102 ? -1.563 4.214 5.220 1.00 96.88 102 GLU A N 1
ATOM 785 C CA . GLU A 1 102 ? -3.004 3.991 5.191 1.00 96.88 102 GLU A CA 1
ATOM 786 C C . GLU A 1 102 ? -3.444 3.098 6.358 1.00 96.88 102 GLU A C 1
ATOM 788 O O . GLU A 1 102 ? -4.371 3.444 7.095 1.00 96.88 102 GLU A O 1
ATOM 793 N N . ALA A 1 103 ? -2.732 1.988 6.590 1.00 97.44 103 ALA A N 1
ATOM 794 C CA . ALA A 1 103 ? -2.996 1.105 7.722 1.00 97.44 103 ALA A CA 1
ATOM 795 C C . ALA A 1 103 ? -2.826 1.823 9.069 1.00 97.44 103 ALA A C 1
ATOM 797 O O . ALA A 1 103 ? -3.620 1.602 9.987 1.00 97.44 103 ALA A O 1
ATOM 798 N N . LEU A 1 104 ? -1.813 2.684 9.193 1.00 97.94 104 LEU A N 1
ATOM 799 C CA . LEU A 1 104 ? -1.559 3.481 10.390 1.00 97.94 104 LEU A CA 1
ATOM 800 C C . LEU A 1 104 ? -2.691 4.488 10.634 1.00 97.94 104 LEU A C 1
ATOM 802 O O . LEU A 1 104 ? -3.242 4.541 11.733 1.00 97.94 104 LEU A O 1
ATOM 806 N N . SER A 1 105 ? -3.082 5.241 9.604 1.00 97.75 105 SER A N 1
ATOM 807 C CA . SER A 1 105 ? -4.172 6.220 9.670 1.00 97.75 105 SER A CA 1
ATOM 808 C C . SER A 1 105 ? -5.507 5.565 10.047 1.00 97.75 105 SER A C 1
ATOM 810 O O . SER A 1 105 ? -6.199 6.023 10.965 1.00 97.75 105 SER A O 1
ATOM 812 N N . ALA A 1 106 ? -5.839 4.435 9.415 1.00 96.81 106 ALA A N 1
ATOM 813 C CA . ALA A 1 106 ? -7.038 3.663 9.725 1.00 96.81 106 ALA A CA 1
ATOM 814 C C . ALA A 1 106 ? -7.016 3.110 11.161 1.00 96.81 106 ALA A C 1
ATOM 816 O O . ALA A 1 106 ? -8.016 3.207 11.878 1.00 96.81 106 ALA A O 1
ATOM 817 N N . ALA A 1 107 ? -5.871 2.592 11.623 1.00 96.94 107 ALA A N 1
ATOM 818 C CA . ALA A 1 107 ? -5.716 2.114 12.994 1.00 96.94 107 ALA A CA 1
ATOM 819 C C . ALA A 1 107 ? -5.930 3.234 14.025 1.00 96.94 107 ALA A C 1
ATOM 821 O O . ALA A 1 107 ? -6.661 3.029 14.996 1.00 96.94 107 ALA A O 1
ATOM 822 N N . CYS A 1 108 ? -5.359 4.419 13.789 1.00 96.94 108 CYS A N 1
ATOM 823 C CA . CYS A 1 108 ? -5.525 5.590 14.652 1.00 96.94 108 CYS A CA 1
ATOM 824 C C . CYS A 1 108 ? -6.988 6.042 14.742 1.00 96.94 108 CYS A C 1
ATOM 826 O O . CYS A 1 108 ? -7.497 6.265 15.843 1.00 96.94 108 CYS A O 1
ATOM 828 N N . ARG A 1 109 ? -7.691 6.134 13.604 1.00 96.62 109 ARG A N 1
ATOM 829 C CA . ARG A 1 109 ? -9.119 6.498 13.575 1.00 96.62 109 ARG A CA 1
ATOM 830 C C . ARG A 1 109 ? -9.950 5.527 14.411 1.00 96.62 109 ARG A C 1
ATOM 832 O O . ARG A 1 109 ? -10.762 5.934 15.236 1.00 96.62 109 ARG A O 1
ATOM 839 N N . GLN A 1 110 ? -9.692 4.239 14.235 1.00 96.25 110 GLN A N 1
ATOM 840 C CA . GLN A 1 110 ? -10.463 3.193 14.881 1.00 96.25 110 GLN A CA 1
ATOM 841 C C . GLN A 1 110 ? -10.172 3.055 16.381 1.00 96.25 110 GLN A C 1
ATOM 843 O O . GLN A 1 110 ? -11.055 2.672 17.153 1.00 96.25 110 GLN A O 1
ATOM 848 N N . GLU A 1 111 ? -8.947 3.364 16.810 1.00 95.12 111 GLU A N 1
ATOM 849 C CA . GLU A 1 111 ? -8.625 3.466 18.232 1.00 95.12 111 GLU A CA 1
ATOM 850 C C . GLU A 1 111 ? -9.390 4.627 18.883 1.00 95.12 111 GLU A C 1
ATOM 852 O O . GLU A 1 111 ? -9.976 4.429 19.948 1.00 95.12 111 GLU A O 1
ATOM 857 N N . GLY A 1 112 ? -9.493 5.775 18.202 1.00 95.50 112 GLY A N 1
ATOM 858 C CA . GLY A 1 112 ? -10.285 6.919 18.663 1.00 95.50 112 GLY A CA 1
ATOM 859 C C . GLY A 1 112 ? -11.778 6.607 18.815 1.00 95.50 112 GLY A C 1
ATOM 860 O O . GLY A 1 112 ? -12.362 6.879 19.861 1.00 95.50 112 GLY A O 1
ATOM 861 N N . GLU A 1 113 ? -12.389 5.956 17.821 1.00 94.31 113 GLU A N 1
ATOM 862 C CA . GLU A 1 113 ? -13.799 5.533 17.893 1.00 94.31 113 GLU A CA 1
ATOM 863 C C . GLU A 1 113 ? -14.063 4.572 19.065 1.00 94.31 113 GLU A C 1
ATOM 865 O O . GLU A 1 113 ? -15.087 4.649 19.749 1.00 94.31 113 GLU A O 1
ATOM 870 N N . MET A 1 114 ? -13.134 3.643 19.311 1.00 92.25 114 MET A N 1
ATOM 871 C CA . MET A 1 114 ? -13.251 2.680 20.404 1.00 92.25 114 MET A CA 1
ATOM 872 C C . MET A 1 114 ? -13.095 3.353 21.774 1.00 92.25 114 MET A C 1
ATOM 874 O O . MET A 1 114 ? -13.800 2.985 22.717 1.00 92.25 114 MET A O 1
ATOM 878 N N . GLU A 1 115 ? -12.190 4.324 21.892 1.00 93.94 115 GLU A N 1
ATOM 879 C CA . GLU A 1 115 ? -12.005 5.117 23.109 1.00 93.94 115 GLU A CA 1
ATOM 880 C C . GLU A 1 115 ? -13.253 5.952 23.421 1.00 93.94 115 GLU A C 1
ATOM 882 O O . GLU A 1 115 ? -13.773 5.873 24.538 1.00 93.94 115 GLU A O 1
ATOM 887 N N . GLN A 1 1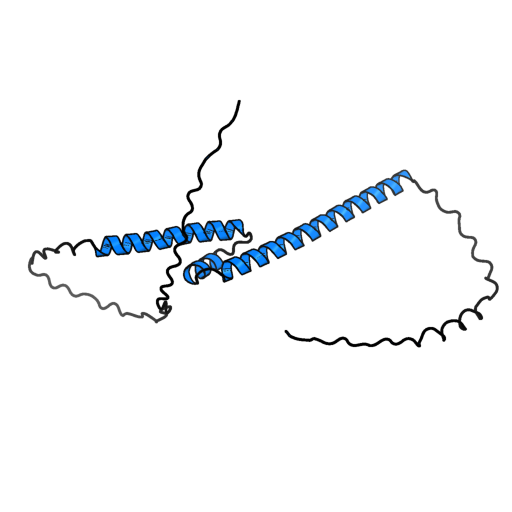16 ? -13.808 6.631 22.414 1.00 95.00 116 GLN A N 1
ATOM 888 C CA . GLN A 1 116 ? -15.036 7.415 22.542 1.00 95.00 116 GLN A CA 1
ATOM 889 C C . GLN A 1 116 ? -16.221 6.555 23.003 1.00 95.00 116 GLN A C 1
ATOM 891 O O . GLN A 1 116 ? -16.937 6.928 23.932 1.00 95.00 116 GLN A O 1
ATOM 896 N N . TYR A 1 117 ? -16.399 5.361 22.428 1.00 92.50 117 TYR A N 1
ATOM 897 C CA . TYR A 1 117 ? -17.463 4.439 22.840 1.00 92.50 117 TYR A CA 1
ATOM 898 C C . TYR A 1 117 ? -17.340 4.013 24.313 1.00 92.50 117 TYR A C 1
ATOM 900 O O . TYR A 1 117 ? -18.337 3.881 25.029 1.00 92.50 117 TYR A O 1
ATOM 908 N N . LEU A 1 118 ? -16.113 3.782 24.789 1.00 91.81 118 LEU A N 1
ATOM 909 C CA . LEU A 1 118 ? -15.863 3.424 26.185 1.00 91.81 118 LEU A CA 1
ATOM 910 C C . LEU A 1 118 ? -16.125 4.596 27.133 1.00 91.81 118 LEU A C 1
ATOM 912 O O . LEU A 1 118 ? -16.607 4.378 28.248 1.00 91.81 118 LEU A O 1
ATOM 916 N N . GLU A 1 119 ? -15.807 5.816 26.716 1.00 93.44 119 GLU A N 1
ATOM 917 C CA . GLU A 1 119 ? -16.091 7.024 27.483 1.00 93.44 119 GLU A CA 1
ATOM 918 C C . GLU A 1 119 ? -17.598 7.297 27.569 1.00 93.44 119 GLU A C 1
ATOM 920 O O . GLU A 1 119 ? -18.119 7.485 28.671 1.00 93.44 119 GLU A O 1
ATOM 925 N N . GLU A 1 120 ? -18.330 7.178 26.459 1.00 92.00 120 GLU A N 1
ATOM 926 C CA . GLU A 1 120 ? -19.790 7.314 26.425 1.00 92.00 120 GLU A CA 1
ATOM 927 C C . GLU A 1 120 ? -20.483 6.252 27.294 1.00 92.00 120 GLU A C 1
ATOM 929 O O . GLU A 1 120 ? -21.369 6.565 28.091 1.00 92.00 120 GLU A O 1
ATOM 934 N N . LYS A 1 121 ? -20.023 4.994 27.236 1.00 92.69 121 LYS A N 1
ATOM 935 C CA . LYS A 1 121 ? -20.490 3.915 28.126 1.00 92.69 121 LYS A CA 1
ATOM 936 C C . LYS A 1 121 ? -20.305 4.262 29.603 1.00 92.69 121 LYS A C 1
ATOM 938 O O . LYS A 1 121 ? -21.216 4.033 30.402 1.00 92.69 121 LYS A O 1
ATOM 943 N N . LYS A 1 122 ? -19.144 4.811 29.978 1.00 93.25 122 LYS A N 1
ATOM 944 C CA . LYS A 1 122 ? -18.864 5.238 31.360 1.00 93.25 122 LYS A CA 1
ATOM 945 C C . LYS A 1 122 ? -19.742 6.420 31.770 1.00 93.25 122 LYS A C 1
ATOM 947 O O . LYS A 1 122 ? -20.246 6.436 32.892 1.00 93.25 122 LYS A O 1
ATOM 952 N N . ALA A 1 123 ? -19.951 7.382 30.873 1.00 90.25 123 ALA A N 1
ATOM 953 C CA . ALA A 1 123 ? -20.812 8.534 31.113 1.00 90.25 123 ALA A CA 1
ATOM 954 C C . ALA A 1 123 ? -22.284 8.118 31.284 1.00 90.25 123 ALA A C 1
ATOM 956 O O . ALA A 1 123 ? -22.952 8.571 32.214 1.00 90.25 123 ALA A O 1
ATOM 957 N N . SER A 1 124 ? -22.775 7.193 30.454 1.00 85.12 124 SER A N 1
ATOM 958 C CA . SER A 1 124 ? -24.142 6.673 30.545 1.00 85.12 124 SER A CA 1
ATOM 959 C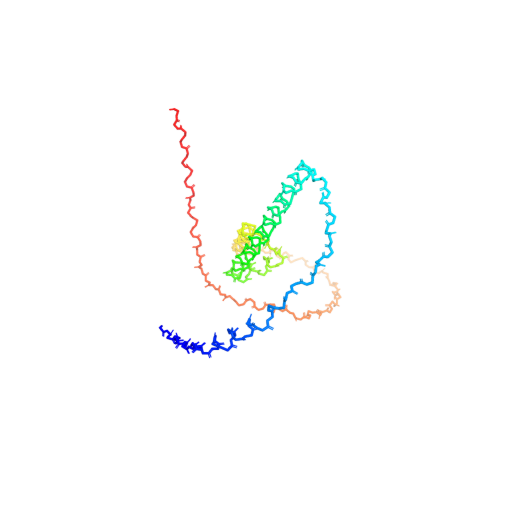 C . SER A 1 124 ? -24.381 5.850 31.811 1.00 85.12 124 SER A C 1
ATOM 961 O O . SER A 1 124 ? -25.501 5.843 32.310 1.00 85.12 124 SER A O 1
ATOM 963 N N . GLN A 1 125 ? -23.360 5.172 32.345 1.00 82.56 125 GLN A N 1
ATOM 964 C CA . GLN A 1 125 ? -23.475 4.423 33.599 1.00 82.56 125 GLN A CA 1
ATOM 965 C C . GLN A 1 125 ? -23.538 5.340 34.830 1.00 82.56 125 GLN A C 1
ATOM 967 O O . GLN A 1 125 ? -24.141 4.979 35.837 1.00 82.56 125 GLN A O 1
ATOM 972 N N . LYS A 1 126 ? -22.917 6.524 34.757 1.00 80.00 126 LYS A N 1
ATOM 973 C CA . LYS A 1 126 ? -22.930 7.520 35.837 1.00 80.00 126 LYS A CA 1
ATOM 974 C C . LYS A 1 126 ? -24.193 8.366 35.887 1.00 80.00 126 LYS A C 1
ATOM 976 O O . LYS A 1 126 ? -24.396 9.046 36.890 1.00 80.00 126 LYS A O 1
ATOM 981 N N . ARG A 1 127 ? -25.039 8.347 34.852 1.00 64.56 127 ARG A N 1
ATOM 982 C CA . ARG A 1 127 ? -26.363 8.954 34.976 1.00 64.56 127 ARG A CA 1
ATOM 983 C C . ARG A 1 127 ? -27.144 8.098 35.976 1.00 64.56 127 ARG A C 1
ATOM 985 O O . ARG A 1 127 ? -27.374 6.925 35.672 1.00 64.56 127 ARG A O 1
ATOM 992 N N . PRO A 1 128 ? -27.505 8.625 37.165 1.00 60.94 128 PRO A N 1
ATOM 993 C CA . PRO A 1 128 ? -28.384 7.895 38.068 1.00 60.94 128 PRO A CA 1
ATOM 994 C C . PRO A 1 128 ? -29.602 7.517 37.242 1.00 60.94 128 PRO A C 1
ATOM 996 O O . PRO A 1 128 ? -30.074 8.359 36.475 1.00 60.94 128 PRO A O 1
ATOM 999 N N . ALA A 1 129 ? -30.026 6.249 37.318 1.00 58.66 129 ALA A N 1
ATOM 1000 C CA . ALA A 1 129 ? -31.239 5.790 36.662 1.00 58.66 129 ALA A CA 1
ATOM 1001 C C . ALA A 1 129 ? -32.297 6.831 36.994 1.00 58.66 129 ALA A C 1
ATOM 1003 O O . ALA A 1 129 ? -32.683 6.931 38.160 1.00 58.66 129 ALA A O 1
ATOM 1004 N N . ALA A 1 130 ? -32.627 7.684 36.012 1.00 60.91 130 ALA A N 1
ATOM 1005 C CA . ALA A 1 130 ? -33.607 8.733 36.194 1.00 60.91 130 ALA A CA 1
ATOM 1006 C C . ALA A 1 130 ? -34.787 7.973 36.746 1.00 60.91 130 ALA A C 1
ATOM 1008 O O . ALA A 1 130 ? -35.229 7.022 36.093 1.00 60.91 130 ALA A O 1
ATOM 1009 N N . THR A 1 131 ? -35.129 8.250 38.006 1.00 58.19 131 THR A N 1
ATOM 1010 C CA . THR A 1 131 ? -36.167 7.535 38.719 1.00 58.19 131 THR A CA 1
ATOM 1011 C C . THR A 1 131 ? -37.364 7.689 37.823 1.00 58.19 131 THR A C 1
ATOM 1013 O O . THR A 1 131 ? -37.933 8.770 37.691 1.00 58.19 131 THR A O 1
ATOM 1016 N N . PHE A 1 132 ? -37.636 6.624 37.076 1.00 56.72 132 PHE A N 1
ATOM 1017 C CA . PHE A 1 132 ? -38.769 6.541 36.199 1.00 56.72 132 PHE A CA 1
ATOM 1018 C C . PHE A 1 132 ? -39.884 6.550 37.225 1.00 56.72 132 PHE A C 1
ATOM 1020 O O . PHE A 1 132 ? -40.162 5.525 37.850 1.00 56.72 132 PHE A O 1
ATOM 1027 N N . GLN A 1 133 ? -40.399 7.746 37.524 1.00 58.66 133 GLN A N 1
ATOM 1028 C CA . GLN A 1 133 ? -41.631 7.930 38.252 1.00 58.66 133 GLN A CA 1
ATOM 1029 C C . GLN A 1 133 ? -42.648 7.245 37.355 1.00 58.66 133 GLN A C 1
ATOM 1031 O O . GLN A 1 133 ? -43.221 7.833 36.440 1.00 58.66 133 GLN A O 1
ATOM 1036 N N . ARG A 1 134 ? -42.775 5.936 37.565 1.00 54.69 134 ARG A N 1
ATOM 1037 C CA . ARG A 1 134 ? -43.879 5.116 37.126 1.00 54.69 134 ARG A CA 1
ATOM 1038 C C . ARG A 1 134 ? -45.076 5.766 37.796 1.00 54.69 134 ARG A C 1
ATOM 1040 O O . ARG A 1 134 ? -45.416 5.444 38.929 1.00 54.69 134 ARG A O 1
ATOM 1047 N N . GLN A 1 135 ? -45.655 6.758 37.129 1.00 58.81 135 GLN A N 1
ATOM 1048 C CA . GLN A 1 135 ? -47.002 7.172 37.438 1.00 58.81 135 GLN A CA 1
ATOM 1049 C C . GLN A 1 135 ? -47.869 5.978 37.081 1.00 58.81 135 GLN A C 1
ATOM 1051 O O . GLN A 1 135 ? -48.135 5.681 35.917 1.00 58.81 135 GLN A O 1
ATOM 1056 N N . ASP A 1 136 ? -48.205 5.248 38.131 1.00 58.31 136 ASP A N 1
ATOM 1057 C CA . ASP A 1 136 ? -49.141 4.150 38.162 1.00 58.31 136 ASP A CA 1
ATOM 1058 C C . ASP A 1 136 ? -50.518 4.679 37.731 1.00 58.31 136 ASP A C 1
ATOM 1060 O O . ASP A 1 136 ? -51.328 5.149 38.530 1.00 58.31 136 ASP A O 1
ATOM 1064 N N . LYS A 1 137 ? -50.761 4.707 36.419 1.00 62.69 137 LYS A N 1
ATOM 1065 C CA . LYS A 1 137 ? -52.077 4.985 35.847 1.00 62.69 137 LYS A CA 1
ATOM 1066 C C . LYS A 1 137 ? -52.587 3.716 35.183 1.00 62.69 137 LYS A C 1
ATOM 1068 O O . LYS A 1 137 ? -52.391 3.466 34.002 1.00 62.69 137 LYS A O 1
ATOM 1073 N N . LYS A 1 138 ? -53.195 2.899 36.043 1.00 64.81 138 LYS A N 1
ATOM 1074 C CA . LYS A 1 138 ? -54.354 2.026 35.824 1.00 64.81 138 LYS A CA 1
ATOM 1075 C C . LYS A 1 138 ? -54.646 1.617 34.367 1.00 64.81 138 LYS A C 1
ATOM 1077 O O . LYS A 1 138 ? -55.179 2.391 33.586 1.00 64.81 138 LYS A O 1
ATOM 1082 N N . LYS A 1 139 ? -54.490 0.305 34.154 1.00 63.06 139 LYS A N 1
ATOM 1083 C CA . LYS A 1 139 ? -55.343 -0.593 33.354 1.00 63.06 139 LYS A CA 1
ATOM 1084 C C . LYS A 1 139 ? -55.544 -0.248 31.871 1.00 63.06 139 LYS A C 1
ATOM 1086 O O . LYS A 1 139 ? -56.472 0.466 31.512 1.00 63.06 139 LYS A O 1
ATOM 1091 N N . THR A 1 140 ? -54.883 -1.016 31.007 1.00 59.28 140 THR A N 1
ATOM 1092 C CA . THR A 1 140 ? -55.612 -1.730 29.945 1.00 59.28 140 THR A CA 1
ATOM 1093 C C . THR A 1 140 ? -54.872 -3.015 29.592 1.00 59.28 140 THR A C 1
ATOM 1095 O O . THR A 1 140 ? -53.702 -3.002 29.221 1.00 59.28 140 THR A O 1
ATOM 1098 N N . VAL A 1 141 ? -55.560 -4.137 29.784 1.00 58.12 141 VAL A N 1
ATOM 1099 C CA . VAL A 1 141 ? -55.149 -5.467 29.345 1.00 58.12 141 VAL A CA 1
ATOM 1100 C C . VAL A 1 141 ? -55.324 -5.491 27.834 1.00 58.12 141 VAL A C 1
ATOM 1102 O O . VAL A 1 141 ? -56.450 -5.579 27.363 1.00 58.12 141 VAL A O 1
ATOM 1105 N N . TYR A 1 142 ? -54.229 -5.403 27.085 1.00 46.69 142 TYR A N 1
ATOM 1106 C CA . TYR A 1 142 ? -54.196 -5.939 25.732 1.00 46.69 142 TYR A CA 1
ATOM 1107 C C . TYR A 1 142 ? -52.977 -6.835 25.560 1.00 46.69 142 TYR A C 1
ATOM 1109 O O . TYR A 1 142 ? -51.847 -6.525 25.930 1.00 46.69 142 TYR A O 1
ATOM 1117 N N . GLN A 1 143 ? -53.325 -8.007 25.063 1.00 57.84 143 GLN A N 1
ATOM 1118 C CA . GLN A 1 143 ? -52.580 -9.226 24.859 1.00 57.84 143 GLN A CA 1
ATOM 1119 C C . GLN A 1 143 ? -51.444 -9.003 23.851 1.00 57.84 143 GLN A C 1
ATOM 1121 O O . GLN A 1 143 ? -51.672 -8.545 22.734 1.00 57.84 143 GLN A O 1
ATOM 1126 N N . THR A 1 144 ? -50.213 -9.320 24.243 1.00 54.75 144 THR A N 1
ATOM 1127 C CA . THR A 1 144 ? -49.040 -9.273 23.365 1.00 54.75 144 THR A CA 1
ATOM 1128 C C . THR A 1 144 ? -48.960 -10.566 22.546 1.00 54.75 144 THR A C 1
ATOM 1130 O O . THR A 1 144 ? -48.942 -11.645 23.144 1.00 54.75 144 THR A O 1
ATOM 1133 N N . PRO A 1 145 ? -48.872 -10.517 21.204 1.00 56.53 145 PRO A N 1
ATOM 1134 C CA . PRO A 1 145 ? -48.647 -11.718 20.411 1.00 56.53 145 PRO A CA 1
ATOM 1135 C C . PRO A 1 145 ? -47.226 -12.248 20.645 1.00 56.53 145 PRO A C 1
ATOM 1137 O O . PRO A 1 145 ? -46.242 -11.504 20.589 1.00 56.53 145 PRO A O 1
ATOM 1140 N N . GLN A 1 146 ? -47.130 -13.553 20.910 1.00 53.41 146 GLN A N 1
ATOM 1141 C CA . GLN A 1 146 ? -45.874 -14.289 21.007 1.00 53.41 146 GLN A CA 1
ATOM 1142 C C . GLN A 1 146 ? -45.091 -14.173 19.692 1.00 53.41 146 GLN A C 1
ATOM 1144 O O . GLN A 1 146 ? -45.417 -14.820 18.701 1.00 53.41 146 GLN A O 1
ATOM 1149 N N . ARG A 1 147 ? -44.012 -13.384 19.689 1.00 54.72 147 ARG A N 1
ATOM 1150 C CA . ARG A 1 147 ? -42.940 -13.530 18.700 1.00 54.72 147 ARG A CA 1
ATOM 1151 C C . ARG A 1 147 ? -41.940 -14.554 19.224 1.00 54.72 147 ARG A C 1
ATOM 1153 O O . ARG A 1 147 ? -41.196 -14.289 20.166 1.00 54.72 147 ARG A O 1
ATOM 1160 N N . SER A 1 148 ? -41.952 -15.726 18.603 1.00 52.09 148 SER A N 1
ATOM 1161 C CA . SER A 1 148 ? -40.971 -16.792 18.773 1.00 52.09 148 SER A CA 1
ATOM 1162 C C . SER A 1 148 ? -39.555 -16.279 18.510 1.00 52.09 148 SER A C 1
ATOM 1164 O O . SER A 1 148 ? -39.259 -15.722 17.452 1.00 52.09 148 SER A O 1
ATOM 1166 N N . MET A 1 149 ? -38.677 -16.488 19.487 1.00 46.22 149 MET A N 1
ATOM 1167 C CA . MET A 1 149 ? -37.249 -16.231 19.382 1.00 46.22 149 MET A CA 1
ATOM 1168 C C . MET A 1 149 ? -36.548 -17.420 18.731 1.00 46.22 149 MET A C 1
ATOM 1170 O O . MET A 1 149 ? -36.458 -18.490 19.323 1.00 46.22 149 MET A O 1
ATOM 1174 N N . THR A 1 150 ? -35.965 -17.209 17.556 1.00 46.75 150 THR A N 1
ATOM 1175 C CA . THR A 1 150 ? -34.853 -18.025 17.055 1.00 46.75 150 THR A CA 1
ATOM 1176 C C . THR A 1 150 ? -33.596 -17.168 17.050 1.00 46.75 150 THR A C 1
ATOM 1178 O O . THR A 1 150 ? -33.152 -16.673 16.018 1.00 46.75 150 THR A O 1
ATOM 1181 N N . THR A 1 151 ? -33.004 -16.963 18.226 1.00 56.00 151 THR A N 1
ATOM 1182 C CA . THR A 1 151 ? -31.611 -16.518 18.318 1.00 56.00 151 THR A CA 1
ATOM 1183 C C . THR A 1 151 ? -30.720 -17.743 18.148 1.00 56.00 151 THR A C 1
ATOM 1185 O O . THR A 1 151 ? -30.316 -18.367 19.130 1.00 56.00 151 THR A O 1
ATOM 1188 N N . SER A 1 152 ? -30.432 -18.118 16.899 1.00 51.47 152 SER A N 1
ATOM 1189 C CA . SER A 1 152 ? -29.376 -19.087 16.614 1.00 51.47 152 SER A CA 1
ATOM 1190 C C . SER A 1 152 ? -28.043 -18.463 17.019 1.00 51.47 152 SER A C 1
ATOM 1192 O O . SER A 1 152 ? -27.594 -17.466 16.449 1.00 51.47 152 SER A O 1
ATOM 1194 N N . GLY A 1 153 ? -27.456 -19.021 18.072 1.00 56.25 153 GLY A N 1
ATOM 1195 C CA . GLY A 1 153 ? -26.257 -18.514 18.703 1.00 56.25 153 GLY A CA 1
ATOM 1196 C C . GLY A 1 153 ? -25.050 -18.506 17.776 1.00 56.25 153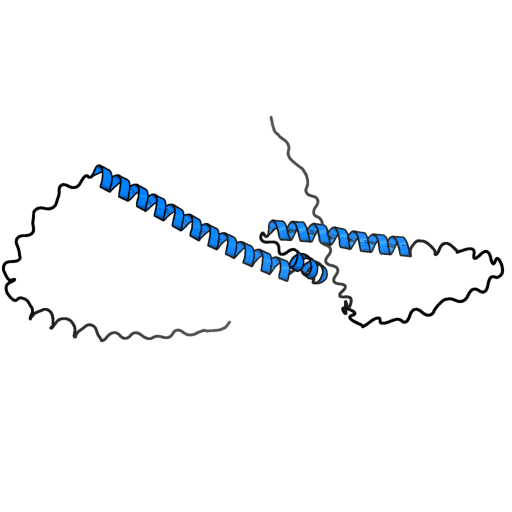 GLY A C 1
ATOM 1197 O O . GLY A 1 153 ? -24.633 -19.543 17.279 1.00 56.25 153 GLY A O 1
ATOM 1198 N N . ARG A 1 154 ? -24.422 -17.338 17.667 1.00 45.34 154 ARG A N 1
ATOM 1199 C CA . ARG A 1 154 ? -22.973 -17.181 17.506 1.00 45.34 154 ARG A CA 1
ATOM 1200 C C . ARG A 1 154 ? -22.562 -15.957 18.318 1.00 45.34 154 ARG A C 1
ATOM 1202 O O . ARG A 1 154 ? -22.533 -14.839 17.821 1.00 45.34 154 ARG A O 1
ATOM 1209 N N . ARG A 1 155 ? -22.298 -16.161 19.612 1.00 49.53 155 ARG A N 1
ATOM 1210 C CA . ARG A 1 155 ? -21.611 -15.164 20.444 1.00 49.53 155 ARG A CA 1
ATOM 1211 C C . ARG A 1 155 ? -20.111 -15.261 20.142 1.00 49.53 155 ARG A C 1
ATOM 1213 O O . ARG A 1 155 ? -19.541 -16.314 20.425 1.00 49.53 155 ARG A O 1
ATOM 1220 N N . PRO A 1 156 ? -19.441 -14.220 19.618 1.00 53.56 156 PRO A N 1
ATOM 1221 C CA . PRO A 1 156 ? -17.990 -14.182 19.648 1.00 53.56 156 PRO A CA 1
ATOM 1222 C C . PRO A 1 156 ? -17.546 -13.934 21.092 1.00 53.56 156 PRO A C 1
ATOM 1224 O O . PRO A 1 156 ? -17.938 -12.968 21.749 1.00 53.56 156 PRO A O 1
ATOM 1227 N N . TYR A 1 157 ? -16.756 -14.872 21.594 1.00 44.44 157 TYR A N 1
ATOM 1228 C CA . TYR A 1 157 ? -16.207 -14.914 22.939 1.00 44.44 157 TYR A CA 1
ATOM 1229 C C . TYR A 1 157 ? -15.096 -13.856 23.076 1.00 44.44 157 TYR A C 1
ATOM 1231 O O . TYR A 1 157 ? -13.912 -14.165 23.003 1.00 44.44 157 TYR A O 1
ATOM 1239 N N . TRP A 1 158 ? -15.452 -12.583 23.257 1.00 45.00 158 TRP A N 1
ATOM 1240 C CA . TRP A 1 158 ? -14.483 -11.548 23.636 1.00 45.00 158 TRP A CA 1
ATOM 1241 C C . TRP A 1 158 ? -14.266 -11.601 25.152 1.00 45.00 158 TRP A C 1
ATOM 1243 O O . TRP A 1 158 ? -14.857 -10.839 25.915 1.00 45.00 158 TRP A O 1
ATOM 1253 N N . ARG A 1 159 ? -13.434 -12.550 25.607 1.00 51.62 159 ARG A N 1
ATOM 1254 C CA . ARG A 1 159 ? -12.887 -12.514 26.970 1.00 51.62 159 ARG A CA 1
ATOM 1255 C C . ARG A 1 159 ? -11.930 -11.329 27.082 1.00 51.62 159 ARG A C 1
ATOM 1257 O O . ARG A 1 159 ? -10.991 -11.190 26.305 1.00 51.62 159 ARG A O 1
ATOM 1264 N N . ASN A 1 160 ? -12.207 -10.496 28.079 1.00 48.97 160 ASN A N 1
ATOM 1265 C CA . ASN A 1 160 ? -11.407 -9.366 28.529 1.00 48.97 160 ASN A CA 1
ATOM 1266 C C . ASN A 1 160 ? -9.927 -9.737 28.705 1.00 48.97 160 ASN A C 1
ATOM 1268 O O . ASN A 1 160 ? -9.573 -10.413 29.668 1.00 48.97 160 ASN A O 1
ATOM 1272 N N . ILE A 1 161 ? -9.064 -9.203 27.844 1.00 49.12 161 ILE A N 1
ATOM 1273 C CA . ILE A 1 161 ? -7.648 -9.002 28.155 1.00 49.12 161 ILE A CA 1
ATOM 1274 C C . ILE A 1 161 ? -7.476 -7.498 28.369 1.00 49.12 161 ILE A C 1
ATOM 1276 O O . ILE A 1 161 ? -7.323 -6.717 27.431 1.00 49.12 161 ILE A O 1
ATOM 1280 N N . ARG A 1 162 ? -7.577 -7.082 29.636 1.00 45.69 162 ARG A N 1
ATOM 1281 C CA . ARG A 1 162 ? -7.133 -5.764 30.102 1.00 45.69 162 ARG A CA 1
ATOM 1282 C C . ARG A 1 162 ? -5.604 -5.755 30.056 1.00 45.69 162 ARG A C 1
ATOM 1284 O O . ARG A 1 162 ? -4.957 -6.093 31.037 1.00 45.69 162 ARG A O 1
ATOM 1291 N N . THR A 1 163 ? -5.023 -5.343 28.939 1.00 47.41 163 THR A N 1
ATOM 1292 C CA . THR A 1 163 ? -3.636 -4.863 28.916 1.00 47.41 163 THR A CA 1
ATOM 1293 C C . THR A 1 163 ? -3.660 -3.388 28.559 1.00 47.41 163 THR A C 1
ATOM 1295 O O . THR A 1 163 ? -3.800 -2.992 27.403 1.00 47.41 163 THR A O 1
ATOM 1298 N N . SER A 1 164 ? -3.601 -2.584 29.618 1.00 49.53 164 SER A N 1
ATOM 1299 C CA . SER A 1 164 ? -3.426 -1.139 29.603 1.00 49.53 164 SER A CA 1
ATOM 1300 C C . SER A 1 164 ? -2.047 -0.804 29.036 1.00 49.53 164 SER A C 1
ATOM 1302 O O . SER A 1 164 ? -1.076 -0.702 29.777 1.00 49.53 164 SER A O 1
ATOM 1304 N N . MET A 1 165 ? -1.961 -0.622 27.723 1.00 43.31 165 MET A N 1
ATOM 1305 C CA . MET A 1 165 ? -0.852 0.091 27.093 1.00 43.31 165 MET A CA 1
ATOM 1306 C C . MET A 1 165 ? -1.343 1.513 26.837 1.00 43.31 165 MET A C 1
ATOM 1308 O O . MET A 1 165 ? -2.033 1.771 25.852 1.00 43.31 165 MET A O 1
ATOM 1312 N N . ARG A 1 166 ? -1.057 2.413 27.787 1.00 48.88 166 ARG A N 1
ATOM 1313 C CA . ARG A 1 166 ? -1.152 3.862 27.582 1.00 48.88 166 ARG A CA 1
ATOM 1314 C C . ARG A 1 166 ? -0.141 4.220 26.498 1.00 48.88 166 ARG A C 1
ATOM 1316 O O . ARG A 1 166 ? 1.052 4.294 26.781 1.00 48.88 166 ARG A O 1
ATOM 1323 N N . CYS A 1 167 ? -0.612 4.450 25.280 1.00 46.47 167 CYS A N 1
ATOM 1324 C CA . CYS A 1 167 ? 0.144 5.230 24.313 1.00 46.47 167 CYS A CA 1
ATOM 1325 C C . CYS A 1 167 ? 0.278 6.638 24.903 1.00 46.47 167 CYS A C 1
ATOM 1327 O O . CYS A 1 167 ? -0.692 7.392 24.963 1.00 46.47 167 CYS A O 1
ATOM 1329 N N . GLN A 1 168 ? 1.458 6.962 25.432 1.00 48.56 168 GLN A N 1
ATOM 1330 C CA . GLN A 1 168 ? 1.781 8.330 25.814 1.00 48.56 168 GLN A CA 1
ATOM 1331 C C . GLN A 1 168 ? 1.778 9.165 24.531 1.00 48.56 168 GLN A C 1
ATOM 1333 O O . GLN A 1 168 ? 2.702 9.068 23.724 1.00 48.56 168 GLN A O 1
ATOM 1338 N N . ARG A 1 169 ? 0.719 9.958 24.327 1.00 47.91 169 ARG A N 1
ATOM 1339 C CA . ARG A 1 169 ? 0.746 11.086 23.392 1.00 47.91 169 ARG A CA 1
ATOM 1340 C C . ARG A 1 169 ? 1.906 11.980 23.818 1.00 47.91 169 ARG A C 1
ATOM 1342 O O . ARG A 1 169 ? 1.807 12.654 24.840 1.00 47.91 169 ARG A O 1
ATOM 1349 N N . ARG A 1 170 ? 3.005 11.968 23.063 1.00 56.50 170 ARG A N 1
ATOM 1350 C CA . ARG A 1 170 ? 3.965 13.068 23.126 1.00 56.50 170 ARG A CA 1
ATOM 1351 C C . ARG A 1 170 ? 3.293 14.276 22.468 1.00 56.50 170 ARG A C 1
ATOM 1353 O O . ARG A 1 170 ? 2.823 14.124 21.338 1.00 56.50 170 ARG A O 1
ATOM 1360 N N . PRO A 1 171 ? 3.185 15.426 23.148 1.00 63.25 171 PRO A N 1
ATOM 1361 C CA . PRO A 1 171 ? 2.831 16.661 22.468 1.00 63.25 171 PRO A CA 1
ATOM 1362 C C . PRO A 1 171 ? 3.912 16.937 21.416 1.00 63.25 171 PRO A C 1
ATOM 1364 O O . PRO A 1 171 ? 5.104 16.866 21.707 1.00 63.25 171 PRO A O 1
ATOM 1367 N N . MET A 1 172 ? 3.492 17.146 20.170 1.00 58.53 172 MET A N 1
ATOM 1368 C CA . MET A 1 172 ? 4.363 17.709 19.145 1.00 58.53 172 MET A CA 1
ATOM 1369 C C . MET A 1 172 ? 4.453 19.201 19.438 1.00 58.53 172 MET A C 1
ATOM 1371 O O . MET A 1 172 ? 3.489 19.932 19.211 1.00 58.53 172 MET A O 1
ATOM 1375 N N . ASP A 1 173 ? 5.584 19.624 19.990 1.00 63.06 173 ASP A N 1
ATOM 1376 C CA . ASP A 1 173 ? 5.890 21.035 20.172 1.00 63.06 173 ASP A CA 1
ATOM 1377 C C . ASP A 1 173 ? 6.083 21.668 18.790 1.00 63.06 173 ASP A C 1
ATOM 1379 O O . ASP A 1 173 ? 7.051 21.399 18.075 1.00 63.06 173 ASP A O 1
ATOM 1383 N N . ALA A 1 174 ? 5.117 22.492 18.396 1.00 61.66 174 ALA A N 1
ATOM 1384 C CA . ALA A 1 174 ? 5.219 23.361 17.240 1.00 61.66 174 ALA A CA 1
ATOM 1385 C C . ALA A 1 174 ? 6.232 24.469 17.557 1.00 61.66 174 ALA A C 1
ATOM 1387 O O . ALA A 1 174 ? 5.890 25.470 18.181 1.00 61.66 174 ALA A O 1
ATOM 1388 N N . ASN A 1 175 ? 7.486 24.284 17.149 1.00 63.66 175 ASN A N 1
ATOM 1389 C CA . ASN A 1 175 ? 8.481 25.348 17.172 1.00 63.66 175 ASN A CA 1
ATOM 1390 C C . ASN A 1 175 ? 9.082 25.506 15.776 1.00 63.66 175 ASN A C 1
ATOM 1392 O O . ASN A 1 175 ? 10.048 24.842 15.404 1.00 63.66 175 ASN A O 1
ATOM 1396 N N . THR A 1 176 ? 8.457 26.367 14.979 1.00 64.81 176 THR A N 1
ATOM 1397 C CA . THR A 1 176 ? 9.010 26.851 13.715 1.00 64.81 176 THR A CA 1
ATOM 1398 C C . THR A 1 176 ? 9.066 28.367 13.818 1.00 64.81 176 THR A C 1
ATOM 1400 O O . THR A 1 176 ? 8.093 29.058 13.536 1.00 64.81 176 THR A O 1
ATOM 1403 N N . ASN A 1 177 ? 10.202 28.874 14.292 1.00 60.84 177 ASN A N 1
ATOM 1404 C CA . ASN A 1 177 ? 10.576 30.272 14.125 1.00 60.84 177 ASN A CA 1
ATOM 1405 C C . ASN A 1 177 ? 11.191 30.432 12.728 1.00 60.84 177 ASN A C 1
ATOM 1407 O O . ASN A 1 177 ? 12.215 29.800 12.461 1.00 60.84 177 ASN A O 1
ATOM 1411 N N . PRO A 1 178 ? 10.624 31.259 11.838 1.00 69.12 178 PRO A N 1
ATOM 1412 C CA . PRO A 1 178 ? 11.366 31.767 10.699 1.00 69.12 178 PRO A CA 1
ATOM 1413 C C . PRO A 1 178 ? 12.254 32.926 11.174 1.00 69.12 178 PRO A C 1
ATOM 1415 O O . PRO A 1 178 ? 11.757 33.971 11.590 1.00 69.12 178 PRO A O 1
ATOM 1418 N N . SER A 1 179 ? 13.572 32.736 11.140 1.00 69.56 179 SER A N 1
ATOM 1419 C CA . SER A 1 179 ? 14.515 33.854 11.213 1.00 69.56 179 SER A CA 1
ATOM 1420 C C . SER A 1 179 ? 14.506 34.593 9.875 1.00 69.56 179 SER A C 1
ATOM 1422 O O . SER A 1 179 ? 14.650 33.965 8.825 1.00 69.56 179 SER A O 1
ATOM 1424 N N . VAL A 1 180 ? 14.283 35.906 9.954 1.00 67.62 180 VAL A N 1
ATOM 1425 C CA . VAL A 1 180 ? 14.422 36.895 8.872 1.00 67.62 180 VAL A CA 1
ATOM 1426 C C . VAL A 1 180 ? 15.891 37.256 8.701 1.00 67.62 180 VAL A C 1
ATOM 1428 O O . VAL A 1 180 ? 16.572 37.375 9.746 1.00 67.62 180 VAL A O 1
#

pLDDT: mean 76.33, std 19.46, range [43.31, 98.12]